Protein AF-A0A972Z9A0-F1 (afdb_monomer_lite)

pLDDT: mean 72.38, std 13.77, range [42.38, 92.0]

Foldseek 3Di:
DDDDDDPVRVVVVVVPDDDFDWDQDPVRDIDTDVDDDPPPPDDDDPDDDDDCPPPPDDPPDDDDD

Radius of gyration: 29.28 Å; chains: 1; bounding box: 90×21×45 Å

Secondary structure (DSSP, 8-state):
-PPPPPHHHHHHHHHHS----EEE-TTS-EEETTB--TTSSSS----------------------

Structure (mmCIF, N/CA/C/O backbone)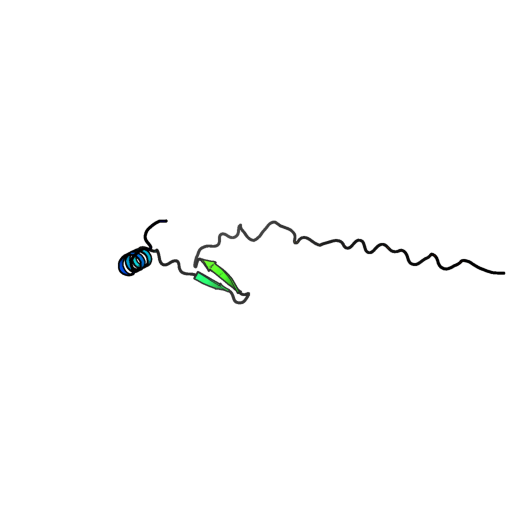:
data_AF-A0A972Z9A0-F1
#
_entry.id   AF-A0A972Z9A0-F1
#
loop_
_atom_site.group_PDB
_atom_site.id
_atom_site.type_symbol
_atom_site.label_atom_id
_atom_site.label_alt_id
_atom_site.label_comp_id
_atom_site.label_asym_id
_atom_site.label_entity_id
_atom_site.label_seq_id
_atom_site.pdbx_PDB_ins_code
_atom_site.Cartn_x
_atom_site.Cartn_y
_atom_site.Cartn_z
_atom_site.occupancy
_atom_site.B_iso_or_equiv
_atom_site.auth_seq_id
_atom_site.auth_comp_id
_atom_site.auth_asym_id
_atom_site.auth_atom_id
_atom_site.pdbx_PDB_model_num
ATOM 1 N N . MET A 1 1 ? -1.619 7.733 30.473 1.00 42.38 1 MET A N 1
ATOM 2 C CA . MET A 1 1 ? -1.649 6.640 29.477 1.00 42.38 1 MET A CA 1
ATOM 3 C C . MET A 1 1 ? -3.098 6.458 29.077 1.00 42.38 1 MET A C 1
ATOM 5 O O . MET A 1 1 ? -3.889 6.109 29.942 1.00 42.38 1 MET A O 1
ATOM 9 N N . GLY A 1 2 ? -3.458 6.834 27.848 1.00 68.19 2 GLY A N 1
ATOM 10 C CA . GLY A 1 2 ? -4.836 6.717 27.364 1.00 68.19 2 GLY A CA 1
ATOM 11 C C . GLY A 1 2 ? -5.277 5.256 27.333 1.00 68.19 2 GLY A C 1
ATOM 12 O O . GLY A 1 2 ? -4.455 4.372 27.078 1.00 68.19 2 GLY A O 1
ATOM 13 N N . SER A 1 3 ? -6.545 5.008 27.652 1.00 81.00 3 SER A N 1
ATOM 14 C CA . SER A 1 3 ? -7.180 3.703 27.480 1.00 81.00 3 SER A CA 1
ATOM 15 C C . SER A 1 3 ? -6.996 3.232 26.040 1.00 81.00 3 SER A C 1
ATOM 17 O O . SER A 1 3 ? -7.146 4.019 25.106 1.00 81.00 3 SER A O 1
ATOM 19 N N . LYS A 1 4 ? -6.635 1.958 25.862 1.00 83.19 4 LYS A N 1
ATOM 20 C CA . LYS A 1 4 ? -6.599 1.356 24.528 1.00 83.19 4 LYS A CA 1
ATOM 21 C C . LYS A 1 4 ? -8.032 1.309 23.984 1.00 83.19 4 LYS A C 1
ATOM 23 O O . LYS A 1 4 ? -8.915 0.950 24.766 1.00 83.19 4 LYS A O 1
ATOM 28 N N . PRO A 1 5 ? -8.244 1.661 22.708 1.00 85.38 5 PRO A N 1
ATOM 29 C CA . PRO A 1 5 ? -9.559 1.573 22.095 1.00 85.38 5 PRO A CA 1
ATOM 30 C C . PRO A 1 5 ? -10.069 0.130 22.108 1.00 85.38 5 PRO A C 1
ATOM 32 O O . PRO A 1 5 ? -9.280 -0.825 22.117 1.00 85.38 5 PRO A O 1
ATOM 35 N N . THR A 1 6 ? -11.386 -0.024 22.161 1.00 92.00 6 THR A N 1
ATOM 36 C CA . THR A 1 6 ? -12.057 -1.322 22.079 1.00 92.00 6 THR A CA 1
ATOM 37 C C . THR A 1 6 ? -12.024 -1.854 20.646 1.00 92.00 6 THR A C 1
ATOM 39 O O . THR A 1 6 ? -11.716 -1.134 19.700 1.00 92.00 6 THR A O 1
ATOM 42 N N . ILE A 1 7 ? -12.333 -3.140 20.473 1.00 89.81 7 ILE A N 1
ATOM 43 C CA . ILE A 1 7 ? -12.410 -3.760 19.140 1.00 89.81 7 ILE A CA 1
ATOM 44 C C . ILE A 1 7 ? -13.493 -3.079 18.290 1.00 89.81 7 ILE A C 1
ATOM 46 O O . ILE A 1 7 ? -13.234 -2.754 17.141 1.00 89.81 7 ILE A O 1
ATOM 50 N N . GLU A 1 8 ? -14.647 -2.770 18.884 1.00 90.75 8 GLU A N 1
ATOM 51 C CA . GLU A 1 8 ? -15.756 -2.072 18.214 1.00 90.75 8 GLU A CA 1
ATOM 52 C C . GLU A 1 8 ? -15.353 -0.666 17.739 1.00 90.75 8 GLU A C 1
ATOM 54 O O . GLU A 1 8 ? -15.722 -0.240 16.648 1.00 90.75 8 GLU A O 1
ATOM 59 N N . GLU A 1 9 ? -14.557 0.054 18.536 1.00 88.56 9 GLU A N 1
ATOM 60 C CA . GLU A 1 9 ? -14.034 1.370 18.153 1.00 88.56 9 GLU A CA 1
ATOM 61 C C . GLU A 1 9 ? -13.047 1.273 16.982 1.00 88.56 9 GLU A C 1
ATOM 63 O O . GLU A 1 9 ? -13.017 2.159 16.131 1.00 88.56 9 GLU A O 1
ATOM 68 N N . LEU A 1 10 ? -12.252 0.203 16.915 1.00 90.44 10 LEU A N 1
ATOM 69 C CA . LEU A 1 10 ? -11.318 -0.031 15.812 1.00 90.44 10 LEU A CA 1
ATOM 70 C C . LEU A 1 10 ? -12.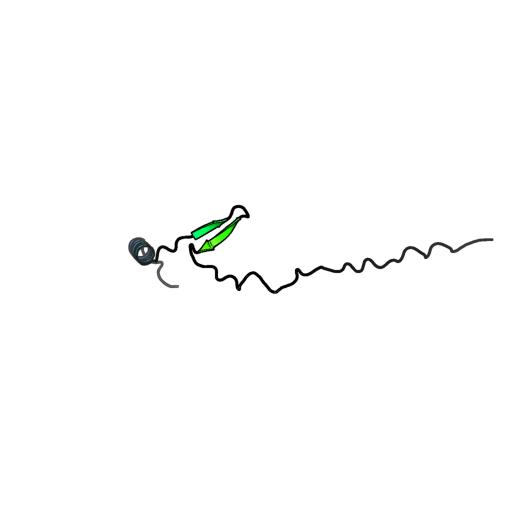044 -0.414 14.518 1.00 90.44 10 LEU A C 1
ATOM 72 O O . LEU A 1 10 ? -11.673 0.074 13.456 1.00 90.44 10 LEU A O 1
ATOM 76 N N . GLU A 1 11 ? -13.085 -1.241 14.603 1.00 87.81 11 GLU A N 1
ATOM 77 C CA . GLU A 1 11 ? -13.926 -1.606 13.455 1.00 87.81 11 GLU A CA 1
ATOM 78 C C . GLU A 1 11 ? -14.640 -0.377 12.881 1.00 87.81 11 GLU A C 1
ATOM 80 O O . GLU A 1 11 ? -14.586 -0.144 11.678 1.00 87.81 11 GLU A O 1
ATOM 85 N N . ALA A 1 12 ? -15.193 0.483 13.742 1.00 87.50 12 ALA A N 1
ATOM 86 C CA . ALA A 1 12 ? -15.823 1.729 13.312 1.00 87.50 12 ALA A CA 1
ATOM 87 C C . ALA A 1 12 ? -14.844 2.699 12.623 1.00 87.50 12 ALA A C 1
ATOM 89 O O . ALA A 1 12 ? -15.248 3.445 11.732 1.00 87.50 12 ALA A O 1
ATOM 90 N N . ILE A 1 13 ? -13.568 2.707 13.030 1.00 86.44 13 ILE A N 1
ATOM 91 C CA . ILE A 1 13 ? -12.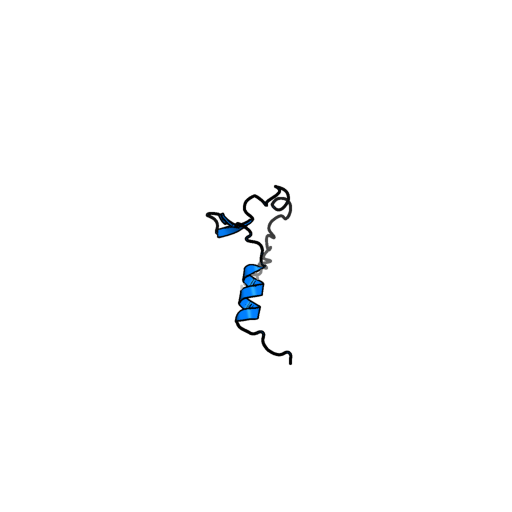526 3.492 12.354 1.00 86.44 13 ILE A CA 1
ATOM 92 C C . ILE A 1 13 ? -12.264 2.920 10.962 1.00 86.44 13 ILE A C 1
ATOM 94 O O . ILE A 1 13 ? -12.295 3.682 10.001 1.00 86.44 13 ILE A O 1
ATOM 98 N N . LEU A 1 14 ? -12.070 1.604 10.844 1.00 83.88 14 LEU A N 1
ATOM 99 C CA . LEU A 1 14 ? -11.823 0.945 9.557 1.00 83.88 14 LEU A CA 1
ATOM 100 C C . LEU A 1 14 ? -12.984 1.146 8.575 1.00 83.88 14 LEU A C 1
ATOM 102 O O . LEU A 1 14 ? -12.748 1.453 7.413 1.00 83.88 14 LEU A O 1
ATOM 106 N N . ASP A 1 15 ? -14.227 1.067 9.050 1.00 84.31 15 ASP A N 1
ATOM 107 C CA . ASP A 1 15 ? -15.421 1.302 8.227 1.00 84.31 15 ASP A CA 1
ATOM 108 C C . ASP A 1 15 ? -15.581 2.774 7.798 1.00 84.31 15 ASP A C 1
ATOM 110 O O . ASP A 1 15 ? -16.343 3.082 6.879 1.00 84.31 15 ASP A O 1
ATOM 114 N N . SER A 1 16 ? -14.893 3.699 8.476 1.00 81.94 16 SER A N 1
ATOM 115 C CA . SER A 1 16 ? -14.908 5.131 8.156 1.00 81.94 16 SER A CA 1
ATOM 116 C C . SER A 1 16 ? -13.807 5.563 7.185 1.00 81.94 16 SER A C 1
ATOM 118 O O . SER A 1 16 ? -13.834 6.702 6.711 1.00 81.94 16 SER A O 1
ATOM 120 N N . GLU A 1 17 ? -12.835 4.692 6.902 1.00 79.69 17 GLU A N 1
ATOM 121 C CA . GLU A 1 17 ? -11.732 4.986 5.991 1.00 79.69 17 GLU A CA 1
ATOM 122 C C . GLU A 1 17 ? -12.181 4.898 4.523 1.00 79.69 17 GLU A C 1
ATOM 124 O O . GLU A 1 17 ? -13.004 4.072 4.133 1.00 79.69 17 GLU A O 1
ATOM 129 N N . GLU A 1 18 ? -11.656 5.799 3.692 1.00 75.88 18 GLU A N 1
ATOM 130 C CA . GLU A 1 18 ? -11.933 5.813 2.257 1.00 75.88 18 GLU A CA 1
ATOM 131 C C . GLU A 1 18 ? -11.088 4.748 1.547 1.00 75.88 18 GLU A C 1
ATOM 133 O O . GLU A 1 18 ? -9.859 4.743 1.655 1.00 75.88 18 GLU A O 1
ATOM 138 N N . ASP A 1 19 ? -11.738 3.883 0.765 1.00 77.38 19 ASP A N 1
ATOM 139 C CA . ASP A 1 19 ? -11.050 2.936 -0.110 1.00 77.38 19 ASP A CA 1
ATOM 140 C C . ASP A 1 19 ? -10.336 3.683 -1.245 1.00 77.38 19 ASP A C 1
ATOM 142 O O . ASP A 1 19 ? -10.946 4.097 -2.235 1.00 77.38 19 ASP A O 1
ATOM 146 N N . VAL A 1 20 ? -9.014 3.832 -1.127 1.00 79.31 20 VAL A N 1
ATOM 147 C CA . VAL A 1 20 ? -8.181 4.414 -2.185 1.00 79.31 20 VAL A CA 1
ATOM 148 C C . VAL A 1 20 ? -7.631 3.295 -3.070 1.00 79.31 20 VAL A C 1
ATOM 150 O O . VAL A 1 20 ? -6.765 2.532 -2.629 1.00 79.31 20 VAL A O 1
ATOM 153 N N . PRO A 1 21 ? -8.067 3.181 -4.337 1.00 81.75 21 PRO A N 1
ATOM 154 C CA . PRO A 1 21 ? -7.532 2.168 -5.230 1.00 81.75 21 PRO A CA 1
ATOM 155 C C . PRO A 1 21 ? -6.055 2.445 -5.543 1.00 81.75 21 PRO A C 1
ATOM 157 O O . PRO A 1 21 ? -5.670 3.572 -5.868 1.00 81.75 21 PRO A O 1
ATOM 160 N N . ILE A 1 22 ? -5.224 1.402 -5.481 1.00 86.00 22 ILE A N 1
ATOM 161 C CA . ILE A 1 22 ? -3.791 1.468 -5.790 1.00 86.00 22 ILE A CA 1
ATOM 162 C C . ILE A 1 22 ? -3.436 0.591 -6.991 1.00 86.00 22 ILE A C 1
ATOM 164 O O . ILE A 1 22 ? -4.048 -0.446 -7.240 1.00 86.00 22 ILE A O 1
ATOM 168 N N . GLU A 1 23 ? -2.407 1.001 -7.718 1.00 87.31 23 GLU A N 1
ATOM 169 C CA . GLU A 1 23 ? -1.792 0.253 -8.805 1.00 87.31 23 GLU A CA 1
ATOM 170 C C . GLU A 1 23 ? -0.350 -0.095 -8.426 1.00 87.31 23 GLU A C 1
ATOM 172 O O . GLU A 1 23 ? 0.420 0.765 -7.991 1.00 87.31 23 GLU A O 1
ATOM 177 N N . ILE A 1 24 ? 0.014 -1.368 -8.599 1.00 85.94 24 ILE A N 1
ATOM 178 C CA . ILE A 1 24 ? 1.382 -1.854 -8.413 1.00 85.94 24 ILE A CA 1
ATOM 179 C C . ILE A 1 24 ? 1.978 -2.087 -9.795 1.00 85.94 24 ILE A C 1
ATOM 181 O O . ILE A 1 24 ? 1.533 -2.959 -10.544 1.00 85.94 24 ILE A O 1
ATOM 185 N N . LEU A 1 25 ? 2.993 -1.302 -10.133 1.00 86.19 25 LEU A N 1
ATOM 186 C CA . LEU A 1 25 ? 3.669 -1.390 -11.416 1.00 86.19 25 LEU A CA 1
ATOM 187 C C . LEU A 1 25 ? 4.645 -2.582 -11.455 1.00 86.19 25 LEU A C 1
ATOM 189 O O . LEU A 1 25 ? 5.143 -3.017 -10.415 1.00 86.19 25 LEU A O 1
ATOM 193 N N . PRO A 1 26 ? 5.004 -3.098 -12.649 1.00 83.12 26 PRO A N 1
ATOM 194 C CA . PRO A 1 26 ? 5.921 -4.238 -12.782 1.00 83.12 26 PRO A CA 1
ATOM 195 C C . PRO A 1 26 ? 7.329 -4.009 -12.210 1.00 83.12 26 PRO A C 1
ATOM 197 O O . PRO A 1 26 ? 8.042 -4.965 -11.921 1.00 83.12 26 PRO A O 1
ATOM 200 N N . ASN A 1 27 ? 7.742 -2.748 -12.055 1.00 88.75 27 ASN A N 1
ATOM 201 C CA . ASN A 1 27 ? 8.996 -2.352 -11.408 1.00 88.75 27 ASN A CA 1
ATOM 202 C C . ASN A 1 27 ? 8.901 -2.317 -9.866 1.00 88.75 27 ASN A C 1
ATOM 204 O O . ASN A 1 27 ? 9.890 -1.993 -9.214 1.00 88.75 27 ASN A O 1
ATOM 208 N N . GLY A 1 28 ? 7.734 -2.624 -9.290 1.00 86.88 28 GLY A N 1
ATOM 209 C CA . GLY A 1 28 ? 7.465 -2.574 -7.851 1.00 86.88 28 GLY A CA 1
ATOM 210 C C . GLY A 1 28 ? 7.067 -1.194 -7.322 1.00 86.88 28 GLY A C 1
ATOM 211 O O . GLY A 1 28 ? 6.938 -1.024 -6.113 1.00 86.88 28 GLY A O 1
ATOM 212 N N . GLU A 1 29 ? 6.878 -0.202 -8.190 1.00 87.44 29 GLU A N 1
ATOM 213 C CA . GLU A 1 29 ? 6.409 1.123 -7.791 1.00 87.44 29 GLU A CA 1
ATOM 214 C C . GLU A 1 29 ? 4.902 1.104 -7.491 1.00 87.44 29 GLU A C 1
ATOM 216 O O . GLU A 1 29 ? 4.121 0.521 -8.243 1.00 87.44 29 GLU A O 1
ATOM 221 N N . ILE A 1 30 ? 4.497 1.748 -6.393 1.00 86.06 30 ILE A N 1
ATOM 222 C CA . ILE A 1 30 ? 3.101 1.820 -5.941 1.00 86.06 30 ILE A CA 1
ATOM 223 C C . ILE A 1 30 ? 2.566 3.221 -6.231 1.00 86.06 30 ILE A C 1
ATOM 225 O O . ILE A 1 30 ? 3.184 4.210 -5.836 1.00 86.06 30 ILE A O 1
ATOM 229 N N . ARG A 1 31 ? 1.414 3.309 -6.902 1.00 83.25 31 ARG A N 1
ATOM 230 C CA . ARG A 1 31 ? 0.740 4.574 -7.233 1.00 83.25 31 ARG A CA 1
ATOM 231 C C . ARG A 1 31 ? -0.745 4.508 -6.897 1.00 83.25 31 ARG A C 1
ATOM 233 O O . ARG A 1 31 ? -1.321 3.426 -6.848 1.00 83.25 31 ARG A O 1
ATOM 240 N N . THR A 1 32 ? -1.380 5.657 -6.685 1.00 84.31 32 THR A N 1
ATOM 241 C CA . THR A 1 3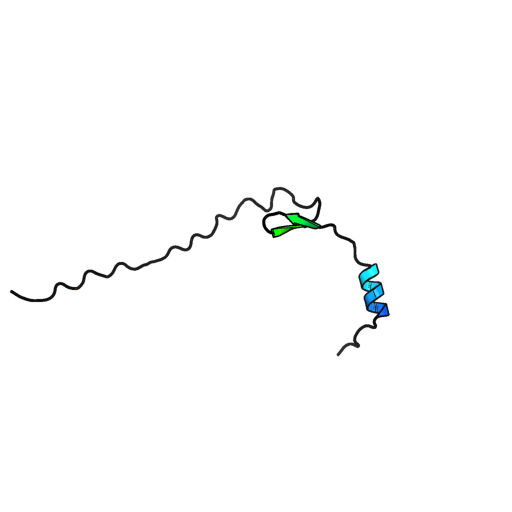2 ? -2.844 5.723 -6.605 1.00 84.31 32 THR A CA 1
ATOM 242 C C . THR A 1 32 ? -3.432 5.572 -8.006 1.00 84.31 32 THR A C 1
ATOM 244 O O . THR A 1 32 ? -2.935 6.150 -8.979 1.00 84.31 32 THR A O 1
ATOM 247 N N . GLN A 1 33 ? -4.484 4.767 -8.137 1.00 72.19 33 GLN A N 1
ATOM 248 C CA . GLN A 1 33 ? -5.111 4.508 -9.425 1.00 72.19 33 GLN A CA 1
ATOM 249 C C . GLN A 1 33 ? -5.738 5.814 -9.943 1.00 72.19 33 GLN A C 1
ATOM 251 O O . GLN A 1 33 ? -6.618 6.392 -9.311 1.00 72.19 33 GLN A O 1
ATOM 256 N N . GLY A 1 34 ? -5.240 6.323 -11.074 1.00 68.12 34 GLY A N 1
ATOM 257 C CA . GLY A 1 34 ? -5.665 7.611 -11.646 1.00 68.12 34 GLY A CA 1
ATOM 258 C C . GLY A 1 34 ? -4.952 8.852 -11.086 1.00 68.12 34 GLY A C 1
ATOM 259 O O . GLY A 1 34 ? -5.203 9.958 -11.565 1.00 68.12 34 GLY A O 1
ATOM 260 N N . GLY A 1 35 ? -4.036 8.691 -10.127 1.00 62.88 35 GLY A N 1
ATOM 261 C CA . GLY A 1 35 ? -3.292 9.777 -9.495 1.00 62.88 35 GLY A CA 1
ATOM 262 C C . GLY A 1 35 ? -1.801 9.702 -9.789 1.00 62.88 35 GLY A C 1
ATOM 263 O O . GLY A 1 35 ? -1.023 9.183 -9.000 1.00 62.88 35 GLY A O 1
ATOM 264 N N . SER A 1 36 ? -1.381 10.258 -10.921 1.00 55.00 36 SER A N 1
ATOM 265 C CA . SER A 1 36 ? 0.003 10.700 -11.130 1.00 55.00 36 SER A CA 1
ATOM 266 C C . SER A 1 36 ? 0.015 11.733 -12.249 1.00 55.00 36 SER A C 1
ATOM 268 O O . SER A 1 36 ? 0.041 11.401 -13.434 1.00 55.00 36 SER A O 1
ATOM 270 N N . GLY A 1 37 ? -0.030 13.013 -11.881 1.00 57.59 37 GLY A N 1
ATOM 271 C CA . GLY A 1 37 ? 0.339 14.069 -12.812 1.00 57.59 37 GLY A CA 1
ATOM 272 C C . GLY A 1 37 ? 1.788 13.848 -13.244 1.00 57.59 37 GLY A C 1
ATOM 273 O O . GLY A 1 37 ? 2.652 13.595 -12.410 1.00 57.59 37 GLY A O 1
ATOM 274 N N . SER A 1 38 ? 2.061 13.979 -14.541 1.00 54.34 38 SER A N 1
ATOM 275 C CA . SER A 1 38 ? 3.374 13.838 -15.200 1.00 54.34 38 SER A CA 1
ATOM 276 C C . SER A 1 38 ? 4.525 14.694 -14.610 1.00 54.34 38 SER A C 1
ATOM 278 O O . SER A 1 38 ? 5.613 14.736 -15.181 1.00 54.34 38 SER A O 1
ATOM 280 N N . SER A 1 39 ? 4.306 15.407 -13.503 1.00 55.59 39 SER A N 1
ATOM 281 C CA . SER A 1 39 ? 5.193 16.422 -12.938 1.00 55.59 39 SER A CA 1
ATOM 282 C C . SER A 1 39 ? 6.140 15.922 -11.838 1.00 55.59 39 SER A C 1
ATOM 284 O O . SER A 1 39 ? 7.029 16.679 -11.456 1.00 55.59 39 SER A O 1
ATOM 286 N N . GLU A 1 40 ? 6.004 14.694 -11.328 1.00 53.12 40 GLU A N 1
ATOM 287 C CA . GLU A 1 40 ? 6.871 14.200 -10.234 1.00 53.12 40 GLU A CA 1
ATOM 288 C C . GLU A 1 40 ? 8.140 13.471 -10.718 1.00 53.12 40 GLU A C 1
ATOM 290 O O . GLU A 1 40 ? 9.081 13.282 -9.951 1.00 53.12 40 GLU A O 1
ATOM 295 N N . LEU A 1 41 ? 8.220 13.122 -12.007 1.00 55.69 41 LEU A N 1
ATOM 296 C CA . LEU A 1 41 ? 9.304 12.299 -12.572 1.00 55.69 41 LEU A CA 1
ATOM 297 C C . LEU A 1 41 ? 10.460 13.083 -13.221 1.00 55.69 41 LEU A C 1
ATOM 299 O O . LEU A 1 41 ? 11.445 12.481 -13.645 1.00 55.69 41 LEU A O 1
ATOM 303 N N . GLY A 1 42 ? 10.382 14.412 -13.323 1.00 58.28 42 GLY A N 1
ATOM 304 C CA . GLY A 1 42 ? 11.333 15.195 -14.120 1.00 58.28 42 GLY A CA 1
ATOM 305 C C . GLY A 1 42 ? 12.049 16.282 -13.331 1.00 58.28 42 GLY A C 1
ATOM 306 O O . GLY A 1 42 ? 11.565 17.406 -13.280 1.00 58.28 42 GLY A O 1
ATOM 307 N N . GLY A 1 43 ? 13.240 16.013 -12.786 1.00 58.66 43 GLY A N 1
ATOM 308 C CA . GLY A 1 43 ? 14.114 17.142 -12.438 1.00 58.66 43 GLY A CA 1
ATOM 309 C C . GLY A 1 43 ? 15.401 16.865 -11.677 1.00 58.66 43 GLY A C 1
ATOM 310 O O . GLY A 1 43 ? 16.348 17.640 -11.810 1.00 58.66 43 GLY A O 1
ATOM 311 N N . ARG A 1 44 ? 15.499 15.791 -10.888 1.00 63.12 44 ARG A N 1
ATOM 312 C CA . ARG A 1 44 ? 16.724 15.554 -10.111 1.00 63.12 44 ARG A CA 1
ATOM 313 C C . ARG A 1 44 ? 17.628 14.573 -10.835 1.00 63.12 44 ARG A C 1
ATOM 315 O O . ARG A 1 44 ? 17.341 13.383 -10.898 1.00 63.12 44 ARG A O 1
ATOM 322 N N . LYS A 1 45 ? 18.726 15.100 -11.393 1.00 67.69 45 LYS A N 1
ATOM 323 C CA . LYS A 1 45 ? 19.826 14.276 -11.902 1.00 67.69 45 LYS A CA 1
ATOM 324 C C . LYS A 1 45 ? 20.245 13.296 -10.796 1.00 67.69 45 LYS A C 1
ATOM 326 O O . LYS A 1 45 ? 20.420 13.747 -9.661 1.00 67.69 45 LYS A O 1
ATOM 331 N N . PRO A 1 46 ? 20.398 11.996 -11.100 1.00 68.12 46 PRO A N 1
ATOM 332 C CA . PRO A 1 46 ? 20.878 11.034 -10.120 1.00 68.12 46 PRO A CA 1
ATOM 333 C C . PRO A 1 46 ? 22.245 11.489 -9.603 1.00 68.12 46 PRO A C 1
ATOM 335 O O . PRO A 1 46 ? 23.098 11.929 -10.378 1.00 68.12 46 PRO A O 1
ATOM 338 N N . LEU A 1 47 ? 22.430 11.436 -8.285 1.00 76.31 47 LEU A N 1
ATOM 339 C CA . LEU A 1 47 ? 23.675 11.828 -7.638 1.0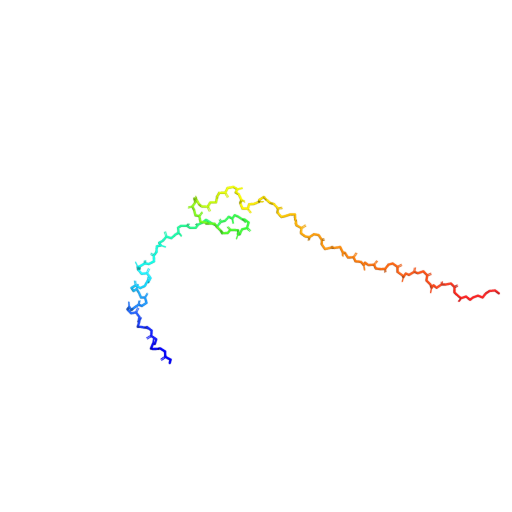0 76.31 47 LEU A CA 1
ATOM 340 C C . LEU A 1 47 ? 24.763 10.812 -8.012 1.00 76.31 47 LEU A C 1
ATOM 342 O O . LEU A 1 47 ? 24.782 9.699 -7.494 1.00 76.31 47 LEU A O 1
ATOM 346 N N . THR A 1 48 ? 25.665 11.177 -8.919 1.00 71.19 48 THR A N 1
ATOM 347 C CA . THR A 1 48 ? 26.882 10.398 -9.170 1.00 71.19 48 THR A CA 1
ATOM 348 C C . THR A 1 48 ? 27.896 10.723 -8.077 1.00 71.19 48 THR A C 1
ATOM 350 O O . THR A 1 48 ? 28.418 11.839 -8.034 1.00 71.19 48 THR A O 1
ATOM 353 N N . MET A 1 49 ? 28.162 9.767 -7.189 1.00 72.44 49 MET A N 1
ATOM 354 C CA . MET A 1 49 ? 29.225 9.872 -6.186 1.00 72.44 49 MET A CA 1
ATOM 355 C C . MET A 1 49 ? 30.580 9.785 -6.898 1.00 72.44 49 MET A C 1
ATOM 357 O O . MET A 1 49 ? 30.858 8.800 -7.578 1.00 72.44 49 MET A O 1
ATOM 361 N N . ARG A 1 50 ? 31.402 10.833 -6.793 1.00 73.62 50 ARG A N 1
ATOM 362 C CA . ARG A 1 50 ? 32.760 10.853 -7.352 1.00 73.62 50 ARG A CA 1
ATOM 363 C C . ARG A 1 50 ? 33.713 10.283 -6.307 1.00 73.62 50 ARG A C 1
ATOM 365 O O . ARG A 1 50 ? 33.856 10.866 -5.238 1.00 73.62 50 ARG A O 1
ATOM 372 N N . GLU A 1 51 ? 34.335 9.153 -6.611 1.00 72.56 51 GLU A N 1
ATOM 373 C CA . GLU A 1 51 ? 35.370 8.561 -5.765 1.00 72.56 51 GLU A CA 1
ATOM 374 C C . GLU A 1 51 ? 36.685 9.317 -6.003 1.00 72.56 51 GLU A C 1
ATOM 376 O O . GLU A 1 51 ? 37.132 9.437 -7.146 1.00 72.56 51 GLU A O 1
ATOM 381 N N . ASP A 1 52 ? 37.289 9.862 -4.945 1.00 70.12 52 ASP A N 1
ATOM 382 C CA . ASP A 1 52 ? 38.657 10.385 -4.994 1.00 70.12 52 ASP A CA 1
ATOM 383 C C . ASP A 1 52 ? 39.615 9.253 -4.615 1.00 70.12 52 ASP A C 1
ATOM 385 O O . ASP A 1 52 ? 40.065 9.125 -3.475 1.00 70.12 52 ASP A O 1
ATOM 389 N N . LEU A 1 53 ? 39.839 8.345 -5.565 1.00 67.38 53 LEU A N 1
ATOM 390 C CA . LEU A 1 53 ? 40.848 7.300 -5.426 1.00 67.38 53 LEU A CA 1
ATOM 391 C C . LEU A 1 53 ? 42.213 7.938 -5.698 1.00 67.38 53 LEU A C 1
ATOM 393 O O . LEU A 1 53 ? 42.734 7.865 -6.811 1.00 67.38 53 LEU A O 1
ATOM 397 N N . GLY A 1 54 ? 42.738 8.615 -4.671 1.00 66.44 54 GLY A N 1
ATOM 398 C CA . GLY A 1 54 ? 44.048 9.257 -4.656 1.00 66.44 54 GLY A CA 1
ATOM 399 C C . GLY A 1 54 ? 45.121 8.339 -5.235 1.00 66.44 54 GLY A C 1
ATOM 400 O O . GLY A 1 54 ? 45.427 7.277 -4.692 1.00 66.44 54 GLY A O 1
ATOM 401 N N . GLY A 1 55 ? 45.656 8.739 -6.386 1.00 69.62 55 GLY A N 1
ATOM 402 C CA . GLY A 1 55 ? 46.695 8.013 -7.098 1.00 69.62 55 GLY A CA 1
ATOM 403 C C . GLY A 1 55 ? 48.060 8.253 -6.470 1.00 69.62 55 GLY A C 1
ATOM 404 O O . GLY A 1 55 ? 48.837 9.034 -7.001 1.00 69.62 55 GLY A O 1
ATOM 405 N N . GLU A 1 56 ? 48.373 7.565 -5.377 1.00 67.62 56 GLU A N 1
ATOM 406 C CA . GLU A 1 56 ? 49.735 7.520 -4.836 1.00 67.62 56 GLU A CA 1
ATOM 407 C C . GLU A 1 56 ? 50.246 6.079 -4.797 1.00 67.62 56 GLU A C 1
ATOM 409 O O . GLU A 1 56 ? 50.275 5.409 -3.772 1.00 67.62 56 GLU A O 1
ATOM 414 N N . TYR A 1 57 ? 50.690 5.614 -5.964 1.00 63.44 57 TYR A N 1
ATOM 415 C CA . TYR A 1 57 ? 51.692 4.555 -6.067 1.00 63.44 57 TYR A CA 1
ATOM 416 C C . TYR A 1 57 ? 52.757 4.990 -7.069 1.00 63.44 57 TYR A C 1
ATOM 418 O O . TYR A 1 57 ? 52.791 4.529 -8.208 1.00 63.44 57 TYR A O 1
ATOM 426 N N . SER A 1 58 ? 53.614 5.931 -6.677 1.00 60.84 58 SER A N 1
ATOM 427 C CA . SER A 1 58 ? 54.844 6.249 -7.415 1.00 60.84 58 SER A CA 1
ATOM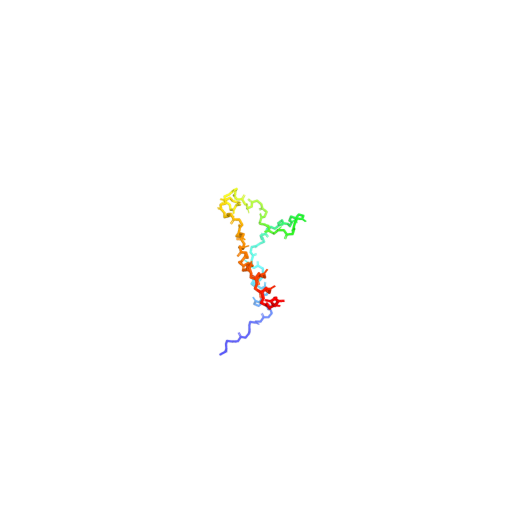 428 C C . SER A 1 58 ? 55.955 6.770 -6.498 1.00 60.84 58 SER A C 1
ATOM 430 O O . SER A 1 58 ? 56.714 7.634 -6.905 1.00 60.84 58 SER A O 1
ATOM 432 N N . ASP A 1 59 ? 56.094 6.220 -5.289 1.00 59.09 59 ASP A N 1
ATOM 433 C CA . ASP A 1 59 ? 57.286 6.433 -4.453 1.00 59.09 59 ASP A CA 1
ATOM 434 C C . ASP A 1 59 ? 57.880 5.089 -4.014 1.00 59.09 59 ASP A C 1
ATOM 436 O O . ASP A 1 59 ? 57.939 4.736 -2.840 1.00 59.09 59 ASP A O 1
ATOM 440 N N . VAL A 1 60 ? 58.329 4.303 -4.998 1.00 58.44 60 VAL A N 1
ATOM 441 C CA . VAL A 1 60 ? 59.358 3.275 -4.782 1.00 58.44 60 VAL A CA 1
ATOM 442 C C . VAL A 1 60 ? 60.392 3.386 -5.901 1.00 58.44 60 VAL A C 1
ATOM 444 O O . VAL A 1 60 ? 60.478 2.553 -6.798 1.00 58.44 60 VAL A O 1
ATOM 447 N N . SER A 1 61 ? 61.206 4.436 -5.852 1.00 57.66 61 SER A N 1
ATOM 448 C CA . SER A 1 61 ? 62.535 4.410 -6.468 1.00 57.66 61 SER A CA 1
ATOM 449 C C . SER A 1 61 ? 63.531 5.147 -5.579 1.00 57.66 61 SER A C 1
ATOM 451 O O . SER A 1 61 ? 64.014 6.230 -5.898 1.00 57.66 61 SER A O 1
ATOM 453 N N . GLY A 1 62 ? 63.822 4.537 -4.431 1.00 52.75 62 GLY A N 1
ATOM 454 C CA . GLY A 1 62 ? 64.970 4.871 -3.603 1.00 52.75 62 GLY A CA 1
ATOM 455 C C . GLY A 1 62 ? 65.927 3.685 -3.528 1.00 52.75 62 GLY A C 1
ATOM 456 O O . GLY A 1 62 ? 65.658 2.742 -2.791 1.00 52.75 62 GLY A O 1
ATOM 457 N N . GLY A 1 63 ? 67.052 3.767 -4.249 1.00 43.81 63 GLY A N 1
ATOM 458 C CA . GLY A 1 63 ? 68.310 3.160 -3.800 1.00 43.81 63 GLY A CA 1
ATOM 459 C C . GLY A 1 63 ? 69.090 2.300 -4.799 1.00 43.81 63 GLY A C 1
ATOM 460 O O . GLY A 1 63 ? 68.867 1.098 -4.876 1.00 43.81 63 GLY A O 1
ATOM 461 N N . GLY A 1 64 ? 70.126 2.896 -5.406 1.00 43.75 64 GLY A N 1
ATOM 462 C CA . GLY A 1 64 ? 71.465 2.291 -5.366 1.00 43.75 64 GLY A CA 1
ATOM 463 C C . GLY A 1 64 ? 72.131 1.917 -6.693 1.00 43.75 64 GLY A C 1
ATOM 464 O O . GLY A 1 64 ? 72.145 0.746 -7.061 1.00 43.75 64 GLY A O 1
ATOM 465 N N . THR A 1 65 ? 72.803 2.885 -7.319 1.00 44.41 65 THR A N 1
ATOM 466 C CA . THR A 1 65 ? 74.182 2.696 -7.815 1.00 44.41 65 THR A CA 1
ATOM 467 C C . THR A 1 65 ? 75.081 3.659 -7.070 1.00 44.41 65 THR A C 1
ATOM 469 O O . THR A 1 65 ? 74.635 4.823 -6.936 1.00 44.41 65 THR A O 1
#

Sequence (65 aa):
MGSKPTIEELEAILDSEEDVPIEILPNGEIRTQGGSGSSELGGRKPLTMREDLGGEYSDVSGGGT